Protein AF-A0A1R1AQB3-F1 (afdb_monomer_lite)

Sequence (110 aa):
MNGNNIGGVEVSDDLVKNRVVRILNDMLNGKINIIFGCLELDGLWYQGHTFIGIDFGEHYHNLAHIPLPAQYHLWNQEALKERIKELDAYKPNILYSARLLLDEMNIERR

Foldseek 3Di:
DDDDCPDDPPPPLVNVLVVLLVLLVCLLVVVDDLLVSLVVLCVVVVVVSCLLVDNSVVVNVQLVPQDDPVCCVVDDVVVNVVSVVVCVVSSVVSNVSSVVSSVVSVVVVD

Secondary structure (DSSP, 8-state):
------------HHHHHHHHHHHHHHHHTTSS-HHHHHHHHHHHHHTT-TT--S-HHHHHHTTTTSPPGGGGGGS-HHHHHHHHHHHHHHHHHHHHHHHHHHHHHHHTT-

Structure (mmCIF, N/CA/C/O backbone):
data_AF-A0A1R1AQB3-F1
#
_entry.id   AF-A0A1R1AQB3-F1
#
loop_
_atom_site.group_PDB
_atom_site.id
_atom_site.type_symbol
_atom_site.label_atom_id
_atom_site.label_alt_id
_atom_site.label_comp_id
_atom_site.label_asym_id
_atom_site.label_entity_id
_atom_site.label_seq_id
_atom_site.pdbx_PDB_ins_code
_atom_site.Cartn_x
_atom_site.Cartn_y
_atom_site.Cartn_z
_atom_site.occupancy
_atom_site.B_iso_or_equiv
_atom_site.auth_seq_id
_atom_site.auth_comp_id
_atom_site.auth_asym_id
_atom_site.auth_atom_id
_atom_site.pdbx_PDB_model_num
ATOM 1 N N . MET A 1 1 ? 8.340 -32.709 -26.690 1.00 38.69 1 MET A N 1
ATOM 2 C CA . MET A 1 1 ? 7.909 -32.989 -25.306 1.00 38.69 1 MET A CA 1
ATOM 3 C C . MET A 1 1 ? 6.725 -32.086 -25.033 1.00 38.69 1 MET A C 1
ATOM 5 O O . MET A 1 1 ? 6.854 -30.884 -25.207 1.00 38.69 1 MET A O 1
ATOM 9 N N . ASN A 1 2 ? 5.568 -32.686 -24.758 1.00 41.06 2 ASN A N 1
ATOM 10 C CA . ASN A 1 2 ? 4.303 -31.987 -24.537 1.00 41.06 2 ASN A CA 1
ATOM 11 C C . ASN A 1 2 ? 4.298 -31.329 -23.154 1.00 41.06 2 ASN A C 1
ATOM 13 O O . ASN A 1 2 ? 4.557 -32.008 -22.163 1.00 41.06 2 ASN A O 1
ATOM 17 N N . GLY A 1 3 ? 3.952 -30.045 -23.095 1.00 34.88 3 GLY A N 1
ATOM 18 C CA . GLY A 1 3 ? 3.626 -29.326 -21.867 1.00 34.88 3 GLY A CA 1
ATOM 19 C C . GLY A 1 3 ? 2.427 -28.423 -22.134 1.00 34.88 3 GLY A C 1
ATOM 20 O O . GLY A 1 3 ? 2.466 -27.611 -23.051 1.00 34.88 3 GLY A O 1
ATOM 21 N N . ASN A 1 4 ? 1.349 -28.654 -21.391 1.00 39.16 4 ASN A N 1
ATOM 22 C CA . ASN A 1 4 ? 0.021 -28.061 -21.533 1.00 39.16 4 ASN A CA 1
ATOM 23 C C . ASN A 1 4 ? 0.026 -26.538 -21.716 1.00 39.16 4 ASN A C 1
ATOM 25 O O . ASN A 1 4 ? 0.409 -25.806 -20.808 1.00 39.16 4 ASN A O 1
ATOM 29 N N . ASN A 1 5 ? -0.522 -26.075 -22.839 1.00 41.59 5 ASN A N 1
ATOM 30 C CA . ASN A 1 5 ? -0.866 -24.675 -23.050 1.00 41.59 5 ASN A CA 1
ATOM 31 C C . ASN A 1 5 ? -2.351 -24.485 -22.696 1.00 41.59 5 ASN A C 1
ATOM 33 O O . ASN A 1 5 ? -3.235 -24.555 -23.550 1.00 41.59 5 ASN A O 1
ATOM 37 N N . ILE A 1 6 ? -2.630 -24.363 -21.399 1.00 50.00 6 ILE A N 1
ATOM 38 C CA . ILE A 1 6 ? -3.912 -23.861 -20.893 1.00 50.00 6 ILE A CA 1
ATOM 39 C C . ILE A 1 6 ? -3.814 -22.340 -20.924 1.00 50.00 6 ILE A C 1
ATOM 41 O O . ILE A 1 6 ? -2.947 -21.777 -20.268 1.00 50.00 6 ILE A O 1
ATOM 45 N N . GLY A 1 7 ? -4.662 -21.711 -21.743 1.00 44.19 7 GLY A N 1
ATOM 46 C CA . GLY A 1 7 ? -4.601 -20.297 -22.109 1.00 44.19 7 GLY A CA 1
ATOM 47 C C . GLY A 1 7 ? -4.415 -19.356 -20.922 1.00 44.19 7 GLY A C 1
ATOM 48 O O . GLY A 1 7 ? -5.377 -18.986 -20.253 1.00 44.19 7 GLY A O 1
ATOM 49 N N . GLY A 1 8 ? -3.172 -18.944 -20.701 1.00 41.41 8 GLY A N 1
ATOM 50 C CA . GLY A 1 8 ? -2.838 -17.773 -19.915 1.00 41.41 8 GLY A CA 1
ATOM 51 C C . GLY A 1 8 ? -2.797 -16.597 -20.871 1.00 41.41 8 GLY A C 1
ATOM 52 O O . GLY A 1 8 ? -1.967 -16.561 -21.773 1.00 41.41 8 GLY A O 1
ATOM 53 N N . VAL A 1 9 ? -3.719 -15.653 -20.718 1.00 51.25 9 VAL A N 1
ATOM 54 C CA . VAL A 1 9 ? -3.543 -14.331 -21.316 1.00 51.25 9 VAL A CA 1
ATOM 55 C C . VAL A 1 9 ? -2.268 -13.772 -20.688 1.00 51.25 9 VAL A C 1
ATOM 57 O O . VAL A 1 9 ? -2.282 -13.455 -19.501 1.00 51.25 9 VAL A O 1
ATOM 60 N N . GLU A 1 10 ? -1.165 -13.717 -21.437 1.00 55.25 10 GLU A N 1
ATOM 61 C CA . GLU A 1 10 ? 0.010 -12.940 -21.039 1.00 55.25 10 GLU A CA 1
ATOM 62 C C . GLU A 1 10 ? -0.466 -11.495 -20.871 1.00 55.25 10 GLU A C 1
ATOM 64 O O . GLU A 1 10 ? -0.712 -10.771 -21.839 1.00 55.25 10 GLU A O 1
ATOM 69 N N . VAL A 1 11 ? -0.715 -11.091 -19.626 1.00 62.53 11 VAL A N 1
ATOM 70 C CA . VAL A 1 11 ? -1.033 -9.702 -19.322 1.00 62.53 11 VAL A CA 1
ATOM 71 C C . VAL A 1 11 ? 0.259 -8.938 -19.557 1.00 62.53 11 VAL A C 1
ATOM 73 O O . VAL A 1 11 ? 1.229 -9.152 -18.838 1.00 62.53 11 VAL A O 1
ATOM 76 N N . SER A 1 12 ? 0.278 -8.087 -20.586 1.00 81.12 12 SER A N 1
ATOM 77 C CA . SER A 1 12 ? 1.448 -7.261 -20.899 1.00 81.12 12 SER A CA 1
ATOM 78 C C . SER A 1 12 ? 1.937 -6.537 -19.644 1.00 81.12 12 SER A C 1
ATOM 80 O O . SER A 1 12 ? 1.134 -5.930 -18.926 1.00 81.12 12 SER A O 1
ATOM 82 N N . ASP A 1 13 ? 3.250 -6.557 -19.410 1.00 82.38 13 ASP A N 1
ATOM 83 C CA . ASP A 1 13 ? 3.882 -5.833 -18.308 1.00 82.38 13 ASP A CA 1
ATOM 84 C C . ASP A 1 13 ? 3.499 -4.347 -18.303 1.00 82.38 13 ASP A C 1
ATOM 86 O O . ASP A 1 13 ? 3.397 -3.753 -17.236 1.00 82.38 13 ASP A O 1
ATOM 90 N N . ASP A 1 14 ? 3.167 -3.745 -19.449 1.00 86.88 14 ASP A N 1
ATOM 91 C CA . ASP A 1 14 ? 2.678 -2.362 -19.510 1.00 86.88 14 ASP A CA 1
ATOM 92 C C . ASP A 1 14 ? 1.335 -2.175 -18.787 1.00 86.88 14 ASP A C 1
ATOM 94 O O . ASP A 1 14 ? 1.113 -1.176 -18.092 1.00 86.88 14 ASP A O 1
ATOM 98 N N . LEU A 1 15 ? 0.424 -3.145 -18.917 1.00 91.06 15 LEU A N 1
ATOM 99 C CA . LEU A 1 15 ? -0.857 -3.134 -18.207 1.00 91.06 15 LEU A CA 1
ATOM 100 C C . LEU A 1 15 ? -0.634 -3.279 -16.703 1.00 91.06 15 LEU A C 1
ATOM 102 O O . LEU A 1 15 ? -1.274 -2.580 -15.911 1.00 91.06 15 LEU A O 1
ATOM 106 N N . VAL A 1 16 ? 0.299 -4.145 -16.309 1.00 94.62 16 VAL A N 1
ATOM 107 C CA . VAL A 1 16 ? 0.623 -4.365 -14.899 1.00 94.62 16 VAL A CA 1
ATOM 108 C C . VAL A 1 16 ? 1.340 -3.159 -14.307 1.00 94.62 16 VAL A C 1
ATOM 110 O O . VAL A 1 16 ? 0.949 -2.694 -13.240 1.00 94.62 16 VAL A O 1
ATOM 113 N N . LYS A 1 17 ? 2.293 -2.553 -15.020 1.00 94.75 17 LYS A N 1
ATOM 114 C CA . LYS A 1 17 ? 2.944 -1.300 -14.618 1.00 94.75 17 LYS A CA 1
ATOM 115 C C . LYS A 1 17 ? 1.915 -0.189 -14.406 1.00 94.75 17 LYS A C 1
ATOM 117 O O . LYS A 1 17 ? 1.965 0.512 -13.399 1.00 94.75 17 LYS A O 1
ATOM 122 N N . ASN A 1 18 ? 0.937 -0.039 -15.302 1.00 94.50 18 ASN A N 1
ATOM 123 C CA . ASN A 1 18 ? -0.154 0.925 -15.114 1.00 94.50 18 ASN A CA 1
ATOM 124 C C . ASN A 1 18 ? -1.015 0.609 -13.882 1.00 94.50 18 ASN A C 1
ATOM 126 O O . ASN A 1 18 ? -1.413 1.525 -13.157 1.00 94.50 18 ASN A O 1
ATOM 130 N N . ARG A 1 19 ? -1.277 -0.675 -13.610 1.00 96.12 19 ARG A N 1
ATOM 131 C CA . ARG A 1 19 ? -1.982 -1.104 -12.397 1.00 96.12 19 ARG A CA 1
ATOM 132 C C . ARG A 1 19 ? -1.189 -0.767 -11.133 1.00 96.12 19 ARG A C 1
ATOM 134 O O . ARG A 1 19 ? -1.776 -0.207 -10.212 1.00 96.12 19 ARG A O 1
ATOM 141 N N . VAL A 1 20 ? 0.109 -1.059 -11.100 1.00 96.94 20 VAL A N 1
ATOM 142 C CA . VAL A 1 20 ? 0.995 -0.745 -9.969 1.00 96.94 20 VAL A CA 1
ATOM 143 C C . VAL A 1 20 ? 1.010 0.760 -9.712 1.00 96.94 20 VAL A C 1
ATOM 145 O O . VAL A 1 20 ? 0.723 1.186 -8.598 1.00 96.94 20 VAL A O 1
ATOM 148 N N . VAL A 1 21 ? 1.202 1.583 -10.749 1.00 97.00 21 VAL A N 1
ATOM 149 C CA . VAL A 1 21 ? 1.139 3.052 -10.632 1.00 97.00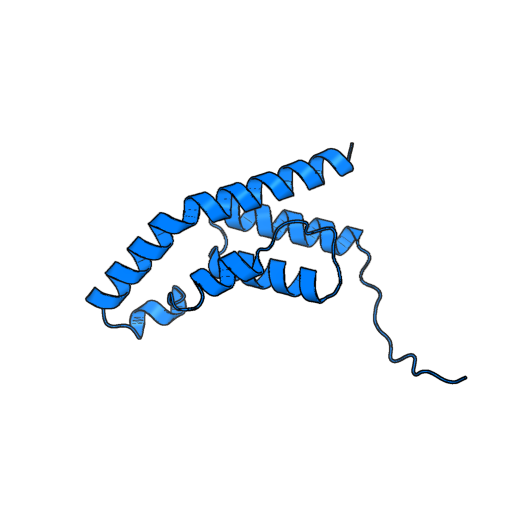 21 VAL A CA 1
ATOM 150 C C . VAL A 1 21 ? -0.195 3.517 -10.043 1.00 97.00 21 VAL A C 1
ATOM 152 O O . VAL A 1 21 ? -0.216 4.423 -9.207 1.00 97.00 21 VAL A O 1
ATOM 155 N N . ARG A 1 22 ? -1.318 2.907 -10.443 1.00 97.69 22 ARG A N 1
ATOM 156 C CA . ARG A 1 22 ? -2.633 3.227 -9.873 1.00 97.69 22 ARG A CA 1
ATOM 157 C C . ARG A 1 22 ? -2.703 2.874 -8.386 1.00 97.69 22 ARG A C 1
ATOM 159 O O . ARG A 1 22 ? -3.096 3.732 -7.605 1.00 97.69 22 ARG A O 1
ATOM 166 N N . ILE A 1 23 ? -2.284 1.666 -7.999 1.00 98.06 23 ILE A N 1
ATOM 167 C CA . ILE A 1 23 ? -2.274 1.216 -6.596 1.00 98.06 23 ILE A CA 1
ATOM 168 C C . ILE A 1 23 ? -1.436 2.171 -5.737 1.00 98.06 23 ILE A C 1
ATOM 170 O O . ILE A 1 23 ? -1.927 2.677 -4.731 1.00 98.06 23 ILE A O 1
ATOM 174 N N . LEU A 1 24 ? -0.211 2.488 -6.170 1.00 98.06 24 LEU A N 1
ATOM 175 C CA . LEU A 1 24 ? 0.693 3.393 -5.454 1.00 98.06 24 LEU A CA 1
ATOM 176 C C . LEU A 1 24 ? 0.073 4.781 -5.264 1.00 98.06 24 LEU A C 1
ATOM 178 O O . LEU A 1 24 ? 0.061 5.316 -4.155 1.00 98.06 24 LEU A O 1
ATOM 182 N N . ASN A 1 25 ? -0.501 5.357 -6.324 1.00 98.19 25 ASN A N 1
ATOM 183 C CA . ASN A 1 25 ? -1.188 6.643 -6.229 1.00 98.19 25 ASN A CA 1
ATOM 184 C C . ASN A 1 25 ? -2.414 6.582 -5.312 1.00 98.19 25 ASN A C 1
ATOM 186 O O . ASN A 1 25 ? -2.652 7.521 -4.554 1.00 98.19 25 ASN A O 1
ATOM 190 N N . ASP A 1 26 ? -3.198 5.509 -5.356 1.00 98.38 26 ASP A N 1
ATOM 191 C CA . ASP A 1 26 ? -4.373 5.363 -4.503 1.00 98.38 26 ASP A CA 1
ATOM 192 C C . ASP A 1 26 ? -3.984 5.201 -3.022 1.00 98.38 26 ASP A C 1
ATOM 194 O O . ASP A 1 26 ? -4.656 5.775 -2.163 1.00 98.38 26 ASP A O 1
ATOM 198 N N . MET A 1 27 ? -2.874 4.518 -2.711 1.00 97.50 27 MET A N 1
ATOM 199 C CA . MET A 1 27 ? -2.304 4.465 -1.354 1.00 97.50 27 MET A CA 1
ATOM 200 C C . MET A 1 27 ? -1.853 5.850 -0.882 1.00 97.50 27 MET A C 1
ATOM 202 O O . MET A 1 27 ? -2.238 6.294 0.201 1.00 97.50 27 MET A O 1
ATOM 206 N N . LEU A 1 28 ? -1.066 6.553 -1.704 1.00 97.69 28 LEU A N 1
ATOM 207 C CA . LEU A 1 28 ? -0.515 7.875 -1.385 1.00 97.69 28 LEU A CA 1
ATOM 208 C C . LEU A 1 28 ? -1.608 8.933 -1.182 1.00 97.69 28 LEU A C 1
ATOM 210 O O . LEU A 1 28 ? -1.465 9.809 -0.333 1.00 97.69 28 LEU A O 1
ATOM 214 N N . ASN A 1 29 ? -2.711 8.832 -1.927 1.00 97.31 29 ASN A N 1
ATOM 215 C CA . ASN A 1 29 ? -3.861 9.730 -1.806 1.00 97.31 29 ASN A CA 1
ATOM 216 C C . ASN A 1 29 ? -4.915 9.245 -0.793 1.00 97.31 29 ASN A C 1
ATOM 218 O O . ASN A 1 29 ? -5.958 9.881 -0.652 1.00 97.31 29 ASN A O 1
ATOM 222 N N . GLY A 1 30 ? -4.686 8.115 -0.114 1.00 94.94 30 GLY A N 1
ATOM 223 C CA . GLY A 1 30 ? -5.615 7.556 0.873 1.00 94.94 30 GLY A CA 1
ATOM 224 C C . GLY A 1 30 ? -6.947 7.059 0.299 1.00 94.94 30 GLY A C 1
ATOM 225 O O . GLY A 1 30 ? -7.914 6.927 1.045 1.00 94.94 30 GLY A O 1
ATOM 226 N N . LYS A 1 31 ? -7.017 6.787 -1.009 1.00 96.50 31 LYS A N 1
ATOM 227 C CA . LYS A 1 31 ? -8.207 6.231 -1.676 1.00 96.50 31 LYS A CA 1
ATOM 228 C C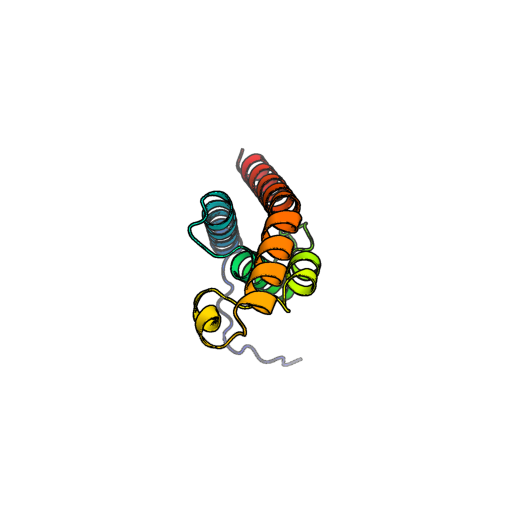 . LYS A 1 31 ? -8.408 4.749 -1.368 1.00 96.50 31 LYS A C 1
ATOM 230 O O . LYS A 1 31 ? -9.542 4.278 -1.378 1.00 96.50 31 LYS A O 1
ATOM 235 N N . ILE A 1 32 ? -7.323 4.031 -1.081 1.00 95.12 32 ILE A N 1
ATOM 236 C CA . ILE A 1 32 ? -7.357 2.653 -0.583 1.00 95.12 32 ILE A CA 1
ATOM 237 C C . ILE A 1 32 ? -6.627 2.547 0.755 1.00 95.12 32 ILE A C 1
ATOM 239 O O . ILE A 1 32 ? -5.746 3.346 1.076 1.00 95.12 32 ILE A O 1
ATOM 243 N N . ASN A 1 33 ? -6.999 1.542 1.549 1.00 93.94 33 ASN A N 1
ATOM 244 C CA . ASN A 1 33 ? -6.282 1.222 2.778 1.00 93.94 33 ASN A CA 1
ATOM 245 C C . ASN A 1 33 ? -4.885 0.672 2.434 1.00 93.94 33 ASN A C 1
ATOM 247 O O . ASN A 1 33 ? -4.745 -0.160 1.538 1.00 93.94 33 ASN A O 1
ATOM 251 N N . ILE A 1 34 ? -3.862 1.119 3.163 1.00 95.50 34 ILE A N 1
ATOM 252 C CA . ILE A 1 34 ? -2.468 0.753 2.885 1.00 95.50 34 ILE A CA 1
ATOM 253 C C . ILE A 1 34 ? -2.201 -0.751 3.023 1.00 95.50 34 ILE A C 1
ATOM 255 O O . ILE A 1 34 ? -1.386 -1.272 2.277 1.00 95.50 34 ILE A O 1
ATOM 259 N N . ILE A 1 35 ? -2.922 -1.458 3.901 1.00 95.88 35 ILE A N 1
ATOM 260 C CA . ILE A 1 35 ? -2.806 -2.914 4.077 1.00 95.88 35 ILE A CA 1
ATOM 261 C C . ILE A 1 35 ? -3.231 -3.624 2.788 1.00 95.88 35 ILE A C 1
ATOM 263 O O . ILE A 1 35 ? -2.535 -4.518 2.317 1.00 95.88 35 ILE A O 1
ATOM 267 N N . PHE A 1 36 ? -4.339 -3.185 2.177 1.00 95.19 36 PHE A N 1
ATOM 268 C CA . PHE A 1 36 ? -4.779 -3.708 0.881 1.00 95.19 36 PHE A CA 1
ATOM 269 C C . PHE A 1 36 ? -3.803 -3.364 -0.239 1.00 95.19 36 PHE A C 1
ATOM 271 O O . PHE A 1 36 ? -3.521 -4.214 -1.075 1.00 95.19 36 PHE A O 1
ATOM 278 N N . GLY A 1 37 ? -3.270 -2.141 -0.240 1.00 96.75 37 GLY A N 1
ATOM 279 C CA . GLY A 1 37 ? -2.252 -1.738 -1.205 1.00 96.75 37 GLY A CA 1
ATOM 280 C C . GLY A 1 37 ? -1.010 -2.632 -1.150 1.00 96.75 37 GLY A C 1
ATOM 281 O O . GLY A 1 37 ? -0.594 -3.146 -2.184 1.00 96.75 37 GLY A O 1
ATOM 282 N N . CYS A 1 38 ? -0.474 -2.890 0.049 1.00 97.19 38 CYS A N 1
ATOM 283 C CA . CYS A 1 38 ? 0.658 -3.800 0.235 1.00 97.19 38 CYS A CA 1
ATOM 284 C C . CYS A 1 38 ? 0.333 -5.223 -0.236 1.00 97.19 38 CYS A C 1
ATOM 286 O O . CYS A 1 38 ? 1.117 -5.802 -0.979 1.00 97.19 38 CYS A O 1
ATOM 288 N N . LEU A 1 39 ? -0.840 -5.755 0.130 1.00 96.31 39 LEU A N 1
ATOM 289 C CA . LEU A 1 39 ? -1.286 -7.084 -0.298 1.00 96.31 39 LEU A CA 1
ATOM 290 C C . LEU A 1 39 ? -1.393 -7.208 -1.826 1.00 96.31 39 LEU A C 1
ATOM 292 O O . LEU A 1 39 ? -0.995 -8.221 -2.394 1.00 96.31 39 LEU A O 1
ATOM 296 N N . GLU A 1 40 ? -1.941 -6.198 -2.508 1.00 96.81 40 GLU A N 1
ATOM 297 C CA . GLU A 1 40 ? -2.041 -6.227 -3.970 1.00 96.81 40 GLU A CA 1
ATOM 298 C C . GLU A 1 40 ? -0.669 -6.171 -4.649 1.00 96.81 40 GLU A C 1
ATOM 300 O O . GLU A 1 40 ? -0.454 -6.885 -5.628 1.00 96.81 40 GLU A O 1
ATOM 305 N N . LEU A 1 41 ? 0.249 -5.341 -4.147 1.00 97.31 41 LEU A N 1
ATOM 306 C CA . LEU A 1 41 ? 1.603 -5.225 -4.694 1.00 97.31 41 LEU A CA 1
ATOM 307 C C . LEU A 1 41 ? 2.411 -6.509 -4.475 1.00 97.31 41 LEU A C 1
ATOM 309 O O . LEU A 1 41 ? 3.054 -6.983 -5.408 1.00 97.31 41 LEU A O 1
ATOM 313 N N . ASP A 1 42 ? 2.308 -7.105 -3.288 1.00 96.44 42 ASP A N 1
ATOM 314 C CA . ASP A 1 42 ? 2.905 -8.404 -2.967 1.00 96.44 42 ASP A CA 1
ATOM 315 C C . ASP A 1 42 ? 2.359 -9.515 -3.880 1.00 96.44 42 ASP A C 1
ATOM 317 O O . ASP A 1 42 ? 3.108 -10.267 -4.501 1.00 96.44 42 ASP A O 1
ATOM 321 N N . GLY A 1 43 ? 1.038 -9.552 -4.080 1.00 95.81 43 GLY A N 1
ATOM 322 C CA . GLY A 1 43 ? 0.405 -10.498 -4.997 1.00 95.81 43 GLY A CA 1
ATOM 323 C C . GLY A 1 43 ? 0.893 -10.372 -6.444 1.00 95.81 43 GLY A C 1
ATOM 324 O O . GLY A 1 43 ? 1.059 -11.386 -7.121 1.00 95.81 43 GLY A O 1
ATOM 325 N N . LEU A 1 44 ? 1.148 -9.150 -6.926 1.00 95.44 44 LEU A N 1
ATOM 326 C CA . LEU A 1 44 ? 1.736 -8.922 -8.251 1.00 95.44 44 LEU A CA 1
ATOM 327 C C . LEU A 1 44 ? 3.200 -9.379 -8.311 1.00 95.44 44 LEU A C 1
ATOM 329 O O . LEU A 1 44 ? 3.614 -9.966 -9.310 1.00 95.44 44 LEU A O 1
ATOM 333 N N . TRP A 1 45 ? 3.973 -9.175 -7.245 1.00 94.69 45 TRP A N 1
ATOM 334 C CA . TRP A 1 45 ? 5.344 -9.676 -7.162 1.00 94.69 45 TRP A CA 1
ATOM 335 C C . TRP A 1 45 ? 5.389 -11.211 -7.251 1.00 94.69 45 TRP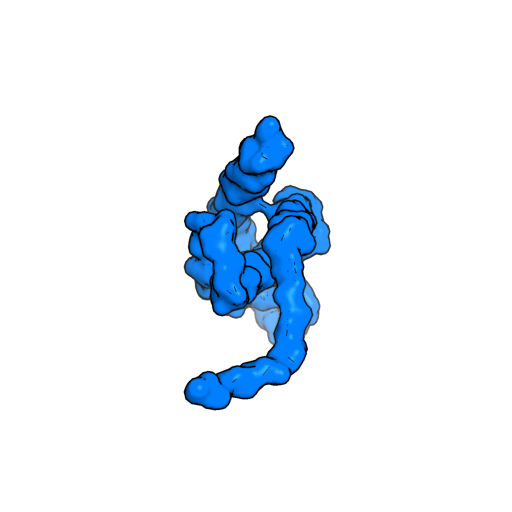 A C 1
ATOM 337 O O . TRP A 1 45 ? 6.101 -11.756 -8.096 1.00 94.69 45 TRP A O 1
ATOM 347 N N . TYR A 1 46 ? 4.539 -11.915 -6.492 1.00 92.88 46 TYR A N 1
ATOM 348 C CA . TYR A 1 46 ? 4.417 -13.381 -6.556 1.00 92.88 46 TYR A CA 1
ATOM 349 C C . TYR A 1 46 ? 3.921 -13.911 -7.912 1.00 92.88 46 TYR A C 1
ATOM 351 O O . TYR A 1 46 ? 4.148 -15.077 -8.235 1.00 92.88 46 TYR A O 1
ATOM 359 N N . GLN A 1 47 ? 3.268 -13.075 -8.725 1.00 93.19 47 GLN A N 1
ATOM 360 C CA . GLN A 1 47 ? 2.883 -13.406 -10.105 1.00 93.19 47 GLN A CA 1
ATOM 361 C C . GLN A 1 47 ? 4.050 -13.300 -11.102 1.00 93.19 47 GLN A C 1
ATOM 363 O O . GLN A 1 47 ? 3.875 -13.627 -12.273 1.00 93.19 47 GLN A O 1
ATOM 368 N N . GLY A 1 48 ? 5.241 -12.895 -10.649 1.00 91.75 48 GLY A N 1
ATOM 369 C CA . GLY A 1 48 ? 6.450 -12.797 -11.468 1.00 91.75 48 GLY A CA 1
ATOM 370 C C . GLY A 1 48 ? 6.771 -11.383 -11.950 1.00 91.75 48 GLY A C 1
ATOM 371 O O . GLY A 1 48 ? 7.713 -11.209 -12.720 1.00 91.75 48 GLY A O 1
ATOM 372 N N . HIS A 1 49 ? 6.043 -10.359 -11.492 1.00 92.12 49 HIS A N 1
ATOM 373 C CA . HIS A 1 49 ? 6.296 -8.963 -11.862 1.00 92.12 49 HIS A CA 1
ATOM 374 C C . HIS A 1 49 ? 7.423 -8.359 -11.011 1.00 92.12 49 HIS A C 1
ATOM 376 O O . HIS A 1 49 ? 7.214 -7.485 -10.170 1.00 92.12 49 HIS A O 1
ATOM 382 N N . THR A 1 50 ? 8.649 -8.833 -11.243 1.00 88.19 50 THR A N 1
ATOM 383 C CA . THR A 1 50 ? 9.839 -8.513 -10.434 1.00 88.19 50 THR A CA 1
ATOM 384 C C . THR A 1 50 ? 10.305 -7.059 -10.533 1.00 88.19 50 THR A C 1
ATOM 386 O O . THR A 1 50 ? 11.203 -6.664 -9.797 1.00 88.19 50 THR A O 1
ATOM 389 N N . PHE A 1 51 ? 9.717 -6.247 -11.422 1.00 90.19 51 PHE A N 1
ATOM 390 C CA . PHE A 1 51 ? 9.959 -4.798 -11.463 1.00 90.19 51 PHE A CA 1
ATOM 391 C C . PHE A 1 51 ? 9.420 -4.076 -10.217 1.00 90.19 51 PHE A C 1
ATOM 393 O O . PHE A 1 51 ? 9.761 -2.923 -9.972 1.00 90.19 51 PHE A O 1
ATOM 400 N N . ILE A 1 52 ? 8.584 -4.739 -9.413 1.00 92.38 52 ILE A N 1
ATOM 401 C CA . ILE A 1 52 ? 8.238 -4.300 -8.062 1.00 92.38 52 ILE A CA 1
ATOM 402 C C . ILE A 1 52 ? 9.445 -4.622 -7.168 1.00 92.38 52 ILE A C 1
ATOM 404 O O . ILE A 1 52 ? 9.507 -5.669 -6.533 1.00 92.38 52 ILE A O 1
ATOM 408 N N . GLY A 1 53 ? 10.446 -3.739 -7.178 1.00 85.69 53 GLY A N 1
ATOM 409 C CA . GLY A 1 53 ? 11.735 -3.938 -6.499 1.00 85.69 53 GLY A CA 1
ATOM 410 C C . GLY A 1 53 ? 11.713 -3.751 -4.977 1.00 85.69 53 GLY A C 1
ATOM 411 O O . GLY A 1 53 ? 12.761 -3.810 -4.340 1.00 85.69 53 GLY A O 1
ATOM 412 N N . ILE A 1 54 ? 10.536 -3.509 -4.395 1.00 90.88 54 ILE A N 1
ATOM 413 C CA . ILE A 1 54 ? 10.331 -3.276 -2.963 1.00 90.88 54 ILE A CA 1
ATOM 414 C C . ILE A 1 54 ? 9.505 -4.418 -2.377 1.00 90.88 54 ILE A C 1
ATOM 416 O O . ILE A 1 54 ? 8.468 -4.786 -2.932 1.00 90.88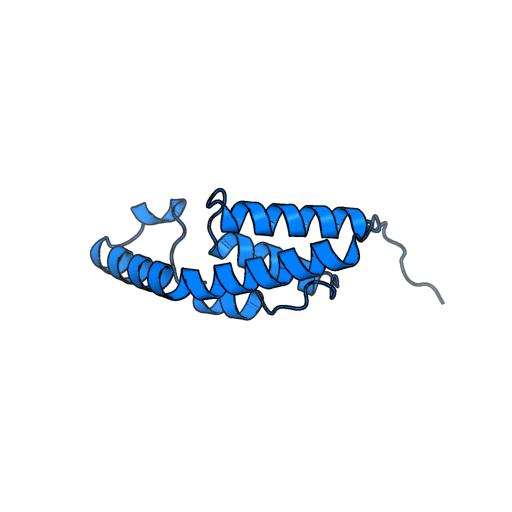 54 ILE A O 1
ATOM 420 N N . ASP A 1 55 ? 9.925 -4.920 -1.216 1.00 91.31 55 ASP A N 1
ATOM 421 C CA . ASP A 1 55 ? 9.214 -5.959 -0.471 1.00 91.31 55 ASP A CA 1
ATOM 422 C C . ASP A 1 55 ? 7.982 -5.389 0.261 1.00 91.31 55 ASP A C 1
ATOM 424 O O . ASP A 1 55 ? 8.004 -5.037 1.443 1.00 91.31 55 ASP A O 1
ATOM 428 N N . PHE A 1 56 ? 6.871 -5.269 -0.468 1.00 95.31 56 PHE A N 1
ATOM 429 C CA . PHE A 1 56 ? 5.575 -4.934 0.129 1.00 95.31 56 PHE A CA 1
ATOM 430 C C . PHE A 1 56 ? 4.971 -6.095 0.936 1.00 95.31 56 PHE A C 1
ATOM 432 O O . PHE A 1 56 ? 4.058 -5.852 1.732 1.00 95.31 56 PHE A O 1
ATOM 439 N N . GLY A 1 57 ? 5.487 -7.318 0.784 1.00 93.75 57 GLY A N 1
ATOM 440 C CA . GLY A 1 57 ? 5.083 -8.490 1.555 1.00 93.75 57 GLY A CA 1
ATOM 441 C C . GLY A 1 57 ? 5.471 -8.366 3.025 1.00 93.75 57 GLY A C 1
ATOM 442 O O . GLY A 1 57 ? 4.638 -8.604 3.902 1.00 93.75 57 GLY A O 1
ATOM 443 N N . GLU A 1 58 ? 6.682 -7.884 3.319 1.00 95.12 58 GLU A N 1
ATOM 444 C CA . GLU A 1 58 ? 7.113 -7.584 4.691 1.00 95.12 58 GLU A CA 1
ATOM 445 C C . GLU A 1 58 ? 6.217 -6.513 5.336 1.00 95.12 58 GLU A C 1
ATOM 447 O O . GLU A 1 58 ? 5.720 -6.681 6.455 1.00 95.12 58 GLU A O 1
ATOM 452 N N . HIS A 1 59 ? 5.941 -5.423 4.613 1.00 95.56 59 HIS A N 1
ATOM 453 C CA . HIS A 1 59 ? 5.026 -4.384 5.086 1.00 95.56 59 HIS A CA 1
ATOM 454 C C . HIS A 1 59 ? 3.609 -4.915 5.333 1.00 95.56 59 HIS A C 1
ATOM 456 O O . HIS A 1 59 ? 2.977 -4.525 6.316 1.00 95.56 59 HIS A O 1
ATOM 462 N N . TYR A 1 60 ? 3.102 -5.793 4.463 1.00 95.56 60 TYR A N 1
ATOM 463 C CA . TYR A 1 60 ? 1.808 -6.438 4.657 1.00 95.56 60 TYR A CA 1
ATOM 464 C C . TYR A 1 60 ? 1.812 -7.336 5.897 1.00 95.56 60 TYR A C 1
ATOM 466 O O . TYR A 1 60 ? 0.919 -7.211 6.734 1.00 95.56 60 TYR A O 1
ATOM 474 N N . HIS A 1 61 ? 2.824 -8.192 6.059 1.00 95.12 61 HIS A N 1
ATOM 475 C CA . HIS A 1 61 ? 2.932 -9.109 7.194 1.00 95.12 61 HIS A CA 1
ATOM 476 C C . HIS A 1 61 ? 2.925 -8.365 8.534 1.00 95.12 61 HIS A C 1
ATOM 478 O O . HIS A 1 61 ? 2.185 -8.739 9.444 1.00 95.12 61 HIS A O 1
ATOM 484 N N . ASN A 1 62 ? 3.663 -7.255 8.614 1.00 94.19 62 ASN A N 1
ATOM 485 C CA . ASN A 1 62 ? 3.728 -6.396 9.797 1.00 94.19 62 ASN A CA 1
ATOM 486 C C . ASN A 1 62 ? 2.402 -5.702 10.143 1.00 94.19 62 ASN A C 1
ATOM 488 O O . ASN A 1 62 ? 2.277 -5.168 11.240 1.00 94.19 62 ASN A O 1
ATOM 492 N N . LEU A 1 63 ? 1.421 -5.680 9.236 1.00 94.56 63 LEU A N 1
ATOM 493 C CA . LEU A 1 63 ? 0.111 -5.066 9.461 1.00 94.56 63 LEU A CA 1
ATOM 494 C C . LEU A 1 63 ? -1.058 -6.050 9.348 1.00 94.56 63 LEU A C 1
ATOM 496 O O . LEU A 1 63 ? -2.201 -5.652 9.568 1.00 94.56 63 LEU A O 1
ATOM 500 N N . ALA A 1 64 ? -0.812 -7.319 9.017 1.00 93.12 64 ALA A N 1
ATOM 501 C CA . ALA A 1 64 ? -1.862 -8.296 8.727 1.00 93.12 64 ALA A CA 1
ATOM 502 C C . ALA A 1 64 ? -2.777 -8.580 9.933 1.00 93.12 64 ALA A C 1
ATOM 504 O O . ALA A 1 64 ? -3.910 -9.030 9.764 1.00 93.12 64 ALA A O 1
ATOM 505 N N . HIS A 1 65 ? -2.311 -8.301 11.155 1.00 93.62 65 HIS A N 1
ATOM 506 C CA . HIS A 1 65 ? -3.097 -8.413 12.387 1.00 93.62 65 HIS A CA 1
ATOM 507 C C . HIS A 1 65 ? -3.987 -7.199 12.672 1.00 93.62 65 HIS A C 1
ATOM 509 O O . HIS A 1 65 ? -4.819 -7.256 13.582 1.00 93.62 65 HIS A O 1
ATOM 515 N N . ILE A 1 66 ? -3.809 -6.092 11.949 1.00 95.44 66 ILE A N 1
ATOM 516 C CA . ILE A 1 66 ? -4.611 -4.884 12.117 1.00 95.44 66 ILE A CA 1
ATOM 517 C C . ILE A 1 66 ? -5.921 -5.075 11.350 1.00 95.44 66 ILE A C 1
ATOM 519 O O . ILE A 1 66 ? -5.897 -5.363 10.151 1.00 95.44 66 ILE A O 1
ATOM 523 N N . PRO A 1 67 ? -7.085 -4.905 12.002 1.00 93.62 67 PRO A N 1
ATOM 524 C CA . PRO A 1 67 ?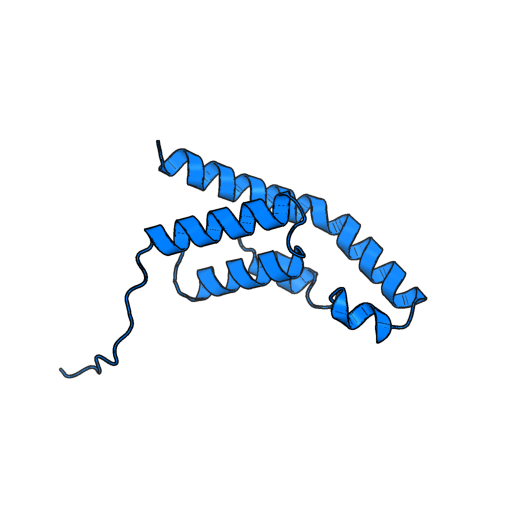 -8.354 -5.066 11.316 1.00 93.62 67 PRO A CA 1
ATOM 525 C C . PRO A 1 67 ? -8.521 -4.053 10.189 1.00 93.62 67 PRO A C 1
ATOM 527 O O . PRO A 1 67 ? -8.053 -2.916 10.248 1.00 93.62 67 PRO A O 1
ATOM 530 N N . LEU A 1 68 ? -9.270 -4.454 9.172 1.00 93.00 68 LEU A N 1
ATOM 531 C CA . LEU A 1 68 ? -9.690 -3.560 8.105 1.00 93.00 68 LEU A CA 1
ATOM 532 C C . LEU A 1 68 ? -10.864 -2.686 8.572 1.00 93.00 68 LEU A C 1
ATOM 534 O O . LEU A 1 68 ? -11.636 -3.123 9.427 1.00 93.00 68 LEU A O 1
ATOM 538 N N . PRO A 1 69 ? -11.091 -1.500 7.972 1.00 91.75 69 PRO A N 1
ATOM 539 C CA . PRO A 1 69 ? -12.188 -0.610 8.366 1.00 91.75 69 PRO A CA 1
ATOM 540 C C . PRO A 1 69 ? -13.565 -1.282 8.414 1.00 91.75 69 PRO A C 1
ATOM 542 O O . PRO A 1 69 ? -14.345 -1.051 9.336 1.00 91.75 69 PRO A O 1
ATOM 545 N N . ALA A 1 70 ? -13.844 -2.189 7.472 1.00 92.44 70 ALA A N 1
ATOM 546 C CA . ALA A 1 70 ? -15.091 -2.951 7.444 1.00 92.44 70 ALA A CA 1
ATOM 547 C C . ALA A 1 70 ? -15.268 -3.875 8.665 1.00 92.44 70 ALA A C 1
ATOM 549 O O . ALA A 1 70 ? -16.392 -4.222 9.011 1.00 92.44 70 ALA A O 1
ATOM 550 N N . GLN A 1 71 ? -14.180 -4.257 9.335 1.00 94.25 71 GLN A N 1
ATOM 551 C CA . GLN A 1 71 ? -14.160 -5.160 10.486 1.00 94.25 71 GLN A CA 1
ATOM 552 C C . GLN A 1 71 ? -14.158 -4.418 11.827 1.00 94.25 71 GLN A C 1
ATOM 554 O O . GLN A 1 71 ? -14.302 -5.062 12.859 1.00 94.25 71 GLN A O 1
ATOM 559 N N . TYR A 1 72 ? -14.028 -3.087 11.855 1.00 95.25 72 TYR A N 1
ATOM 560 C CA . TYR A 1 72 ? -13.913 -2.316 13.104 1.00 95.25 72 TYR A CA 1
ATOM 561 C C . TYR A 1 72 ? -15.072 -2.553 14.079 1.00 95.25 72 TYR A C 1
ATOM 563 O O . TYR A 1 72 ? -14.867 -2.590 15.290 1.00 95.25 72 TYR A O 1
ATOM 571 N N . HIS A 1 73 ? -16.279 -2.784 13.558 1.00 95.88 73 HIS A N 1
ATOM 572 C CA . HIS A 1 73 ? -17.466 -3.076 14.362 1.00 95.88 73 HIS A CA 1
ATOM 573 C C . HIS A 1 73 ? -17.417 -4.440 15.078 1.00 95.88 73 HIS A C 1
ATOM 575 O O . HIS A 1 73 ? -18.169 -4.655 16.024 1.00 95.88 73 HIS A O 1
ATOM 581 N N . LEU A 1 74 ? -16.545 -5.353 14.641 1.00 96.56 74 LEU A N 1
ATOM 582 C CA . LEU A 1 74 ? -16.360 -6.682 15.233 1.00 96.56 74 LEU A CA 1
ATOM 583 C C . LEU A 1 74 ? -15.337 -6.680 16.375 1.00 96.56 74 LEU A C 1
ATOM 585 O O . LEU A 1 74 ? -15.179 -7.689 17.060 1.00 96.56 74 LEU A O 1
ATOM 589 N N . TRP A 1 75 ? -14.609 -5.577 16.564 1.00 96.62 75 TRP A N 1
ATOM 590 C CA . TRP A 1 75 ? -13.500 -5.500 17.507 1.00 96.62 75 TRP A CA 1
ATOM 591 C C . TRP A 1 75 ? -13.884 -4.800 18.806 1.00 96.62 75 TRP A C 1
ATOM 593 O O . TRP A 1 75 ? -14.688 -3.862 18.841 1.00 96.62 75 TRP A O 1
ATOM 603 N N . ASN A 1 76 ? -13.228 -5.224 19.890 1.00 97.31 76 ASN A N 1
ATOM 604 C CA . ASN A 1 76 ? -13.197 -4.444 21.119 1.00 97.31 76 ASN A CA 1
ATOM 605 C C . ASN A 1 76 ? -12.591 -3.059 20.822 1.00 97.31 76 ASN A C 1
ATOM 607 O O . ASN A 1 76 ? -11.528 -2.965 20.210 1.00 97.31 76 ASN A O 1
ATOM 611 N N . GLN A 1 77 ? -13.269 -1.995 21.255 1.00 95.62 77 GLN A N 1
ATOM 612 C CA . GLN A 1 77 ? -12.931 -0.623 20.866 1.00 95.62 77 GLN A CA 1
ATOM 613 C C . GLN A 1 77 ? -11.599 -0.129 21.450 1.00 95.62 77 GLN A C 1
ATOM 615 O O . GLN A 1 77 ? -10.890 0.628 20.789 1.00 95.62 77 GLN A O 1
ATOM 620 N N . GLU A 1 78 ? -11.221 -0.574 22.651 1.00 96.06 78 GLU A N 1
ATOM 621 C CA . GLU A 1 78 ? -9.922 -0.227 23.241 1.00 96.06 78 GLU A CA 1
ATOM 622 C C . GLU A 1 78 ? -8.785 -0.924 22.492 1.00 96.06 78 GLU A C 1
ATOM 624 O O . GLU A 1 78 ? -7.825 -0.274 22.080 1.00 96.06 78 GLU A O 1
ATOM 629 N N . ALA A 1 79 ? -8.934 -2.224 22.220 1.00 95.69 79 ALA A N 1
ATOM 630 C CA . ALA A 1 79 ? -7.969 -2.977 21.422 1.00 95.69 79 ALA A CA 1
ATOM 631 C C . ALA A 1 79 ? -7.836 -2.406 20.000 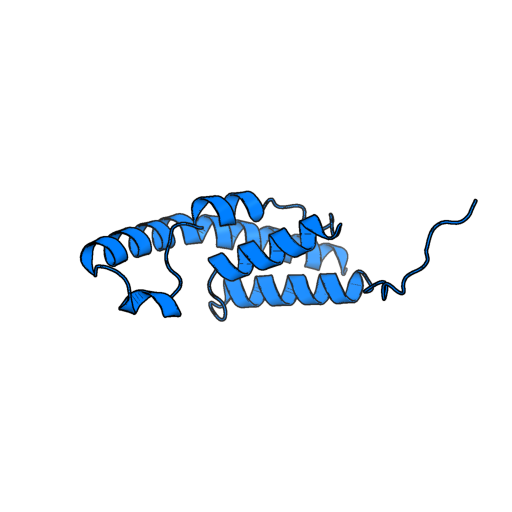1.00 95.69 79 ALA A C 1
ATOM 633 O O . ALA A 1 79 ? -6.726 -2.248 19.495 1.00 95.69 79 ALA A O 1
ATOM 634 N N . LEU A 1 80 ? -8.959 -2.046 19.369 1.00 96.69 80 LEU A N 1
ATOM 635 C CA . LEU A 1 80 ? -8.984 -1.422 18.047 1.00 96.69 80 LEU A CA 1
ATOM 636 C C . LEU A 1 80 ? -8.205 -0.103 18.034 1.00 96.69 80 LEU A C 1
ATOM 638 O O . LEU A 1 80 ? -7.420 0.134 17.119 1.00 96.69 80 LEU A O 1
ATOM 642 N N . LYS A 1 81 ? -8.386 0.739 19.056 1.00 96.62 81 LYS A N 1
ATOM 643 C CA . LYS A 1 81 ? -7.679 2.018 19.171 1.00 96.62 81 LYS A CA 1
ATOM 644 C C . LYS A 1 81 ? -6.163 1.831 19.207 1.00 96.62 81 LYS A C 1
ATOM 646 O O . LYS A 1 81 ? -5.452 2.584 18.546 1.00 96.62 81 LYS A O 1
ATOM 651 N N . GLU A 1 82 ? -5.668 0.831 19.931 1.00 96.88 82 GLU A N 1
ATOM 652 C CA . GLU A 1 82 ? -4.232 0.530 19.962 1.00 96.88 82 GLU A CA 1
ATOM 653 C C . GLU A 1 82 ? -3.720 0.020 18.608 1.00 96.88 82 GLU A C 1
ATOM 655 O O . GLU A 1 82 ? -2.674 0.470 18.144 1.00 96.88 82 GLU A O 1
ATOM 660 N N . ARG A 1 83 ? -4.489 -0.823 17.905 1.00 95.69 83 ARG A N 1
ATOM 661 C CA . ARG A 1 83 ? -4.123 -1.273 16.548 1.00 95.69 83 ARG A CA 1
ATOM 662 C C . ARG A 1 83 ? -4.128 -0.148 15.517 1.00 95.69 83 ARG A C 1
ATOM 664 O O . ARG A 1 83 ? -3.270 -0.124 14.645 1.00 95.69 83 ARG A O 1
ATOM 671 N N . ILE A 1 84 ? -5.047 0.808 15.619 1.00 95.69 84 ILE A N 1
ATOM 672 C CA . ILE A 1 84 ? -5.056 1.982 14.734 1.00 95.69 84 ILE A CA 1
ATOM 673 C C . ILE A 1 84 ? -3.836 2.875 15.001 1.00 95.69 84 ILE A C 1
ATOM 675 O O . ILE A 1 84 ? -3.215 3.339 14.052 1.00 95.69 84 ILE A O 1
ATOM 679 N N . LYS A 1 85 ? -3.427 3.067 16.262 1.00 96.56 85 LYS A N 1
ATOM 680 C CA . LYS A 1 85 ? -2.186 3.803 16.569 1.00 96.56 85 LYS A CA 1
ATOM 681 C C . LYS A 1 85 ? -0.951 3.120 15.983 1.00 96.56 85 LYS A C 1
ATOM 683 O O . LYS A 1 85 ? -0.070 3.799 15.465 1.00 96.56 85 LYS A O 1
ATOM 688 N N . GLU A 1 86 ? -0.885 1.794 16.074 1.00 95.25 86 GLU A N 1
ATOM 689 C CA . GLU A 1 86 ? 0.180 0.992 15.463 1.00 95.25 86 GLU A CA 1
ATOM 690 C C . GLU A 1 86 ? 0.215 1.192 13.939 1.00 95.25 86 GLU A C 1
ATOM 692 O O . GLU A 1 86 ? 1.273 1.478 13.376 1.00 95.25 86 GLU A O 1
ATOM 697 N N . LEU A 1 87 ? -0.955 1.150 13.289 1.00 95.31 87 LEU A N 1
ATOM 698 C CA . LEU A 1 87 ? -1.099 1.444 11.863 1.00 95.31 87 LEU A CA 1
ATOM 699 C C . LEU A 1 87 ? -0.587 2.847 11.519 1.00 95.31 87 LEU A C 1
ATOM 701 O O . LEU A 1 87 ? 0.187 3.005 10.577 1.00 95.31 87 LEU A O 1
ATOM 705 N N . ASP A 1 88 ? -1.008 3.859 12.276 1.00 95.75 88 ASP A N 1
ATOM 706 C CA . ASP A 1 88 ? -0.627 5.253 12.048 1.00 95.75 88 ASP A CA 1
ATOM 707 C C . ASP A 1 88 ? 0.880 5.473 12.226 1.00 95.75 88 ASP A C 1
ATOM 709 O O . ASP A 1 88 ? 1.479 6.235 11.467 1.00 95.75 88 ASP A O 1
ATOM 713 N N . ALA A 1 89 ? 1.508 4.776 13.177 1.00 96.06 89 ALA A N 1
ATOM 714 C CA . ALA A 1 89 ? 2.952 4.827 13.389 1.00 96.06 89 ALA A CA 1
ATOM 715 C C . ALA A 1 89 ? 3.739 4.185 12.236 1.00 96.06 89 ALA A C 1
ATOM 717 O O . ALA A 1 89 ? 4.811 4.672 11.878 1.00 96.06 89 ALA A O 1
ATOM 718 N N . TYR A 1 90 ? 3.213 3.115 11.636 1.00 95.00 90 TYR A N 1
ATOM 719 C CA . TYR A 1 90 ? 3.892 2.383 10.563 1.00 95.00 90 TYR A CA 1
ATOM 720 C C . TYR A 1 90 ? 3.634 2.975 9.165 1.00 95.00 90 TYR A C 1
ATOM 722 O O . TYR A 1 90 ? 4.459 2.853 8.256 1.00 95.00 90 TYR A O 1
ATOM 730 N N . LYS A 1 91 ? 2.505 3.672 8.988 1.00 95.56 91 LYS A N 1
ATOM 731 C CA . LYS A 1 91 ? 2.058 4.263 7.719 1.00 95.56 91 LYS A CA 1
ATOM 732 C C . LYS A 1 91 ? 3.113 5.119 6.996 1.00 95.56 91 LYS A C 1
ATOM 734 O O . LYS A 1 91 ? 3.230 4.946 5.782 1.00 95.56 91 LYS A O 1
ATOM 739 N N . PRO A 1 92 ? 3.897 6.003 7.651 1.00 96.94 92 PRO A N 1
ATOM 740 C CA . PRO A 1 92 ? 4.909 6.807 6.963 1.00 96.94 92 PRO A CA 1
ATOM 741 C C . PRO A 1 92 ? 5.949 5.970 6.210 1.00 96.94 92 PRO A C 1
ATOM 743 O O . PRO A 1 92 ? 6.301 6.324 5.087 1.00 96.94 92 PRO A O 1
ATOM 746 N N . ASN A 1 93 ? 6.381 4.841 6.779 1.00 95.94 93 ASN A N 1
ATOM 747 C CA . ASN A 1 93 ? 7.380 3.968 6.157 1.00 95.94 93 ASN A CA 1
ATOM 748 C C . ASN A 1 93 ? 6.833 3.328 4.877 1.00 95.94 93 ASN A C 1
ATOM 750 O O . ASN A 1 93 ? 7.489 3.355 3.842 1.00 95.94 93 ASN A O 1
ATOM 754 N N . ILE A 1 94 ? 5.592 2.836 4.917 1.00 96.94 94 ILE A N 1
ATOM 755 C CA . ILE A 1 94 ? 4.936 2.254 3.738 1.00 96.94 94 ILE A CA 1
ATOM 756 C C . ILE A 1 94 ? 4.737 3.301 2.646 1.00 96.94 94 ILE A C 1
ATOM 758 O O . ILE A 1 94 ? 4.979 3.032 1.472 1.00 96.94 94 ILE A O 1
ATOM 762 N N . LEU A 1 95 ? 4.282 4.501 3.012 1.00 97.62 95 LEU A N 1
ATOM 763 C CA . LEU A 1 95 ? 4.060 5.566 2.036 1.00 97.62 95 LEU A CA 1
ATOM 764 C C . LEU A 1 95 ? 5.374 6.076 1.436 1.00 97.62 95 LEU A C 1
ATOM 766 O O . LEU A 1 95 ? 5.391 6.475 0.273 1.00 97.62 95 LEU A O 1
ATOM 770 N N . TYR A 1 96 ? 6.469 6.028 2.194 1.00 97.62 96 TYR A N 1
ATOM 771 C CA . TYR A 1 96 ? 7.805 6.294 1.674 1.00 97.62 96 TYR A CA 1
ATOM 772 C C . TYR A 1 96 ? 8.225 5.241 0.640 1.00 97.62 96 TYR A C 1
ATOM 774 O O . TYR A 1 96 ? 8.559 5.605 -0.485 1.00 97.62 96 TYR A O 1
ATOM 782 N N . SER A 1 97 ? 8.099 3.951 0.962 1.00 97.44 97 SER A N 1
ATOM 783 C CA . SER A 1 97 ? 8.324 2.850 0.017 1.00 97.44 97 SER A CA 1
ATOM 784 C C . SER A 1 97 ? 7.460 2.986 -1.246 1.00 97.44 97 SER A C 1
ATOM 786 O O . SER A 1 97 ? 7.950 2.879 -2.367 1.00 97.44 97 SER A O 1
ATOM 788 N N . ALA A 1 98 ? 6.176 3.321 -1.089 1.00 97.69 98 ALA A N 1
ATOM 789 C CA . ALA A 1 98 ? 5.270 3.549 -2.212 1.00 97.69 98 ALA A CA 1
ATOM 790 C C . ALA A 1 98 ? 5.700 4.731 -3.096 1.00 97.69 98 ALA A C 1
ATOM 792 O O . ALA A 1 98 ? 5.566 4.672 -4.320 1.00 97.69 98 ALA A O 1
ATOM 793 N N . ARG A 1 99 ? 6.228 5.804 -2.493 1.00 97.94 99 ARG A N 1
ATOM 794 C CA . ARG A 1 99 ? 6.784 6.943 -3.229 1.00 97.94 99 ARG A CA 1
ATOM 795 C C . ARG A 1 99 ? 8.030 6.544 -4.015 1.00 97.94 99 ARG A C 1
ATOM 797 O O . ARG A 1 99 ? 8.097 6.883 -5.190 1.00 97.94 99 ARG A O 1
ATOM 804 N N . LEU A 1 100 ? 8.961 5.820 -3.391 1.00 96.94 100 LEU A N 1
ATOM 805 C CA . LEU A 1 100 ? 10.197 5.374 -4.037 1.00 96.94 100 LEU A CA 1
ATOM 806 C C . LEU A 1 100 ? 9.908 4.571 -5.306 1.00 96.94 100 LEU A C 1
ATOM 808 O O . LEU A 1 100 ? 10.366 4.953 -6.380 1.00 96.94 100 LEU A O 1
ATOM 812 N N . LEU A 1 101 ? 9.065 3.538 -5.209 1.00 96.38 101 LEU A N 1
ATOM 813 C CA . LEU A 1 101 ? 8.719 2.729 -6.378 1.00 96.38 101 LEU A CA 1
ATOM 814 C C . LEU A 1 101 ? 8.005 3.558 -7.456 1.00 96.38 101 LEU A C 1
ATOM 816 O O . LEU A 1 101 ? 8.272 3.401 -8.643 1.00 96.38 101 LEU A O 1
ATOM 820 N N . LEU A 1 102 ? 7.102 4.466 -7.069 1.00 96.31 102 LEU A N 1
ATOM 821 C CA . LEU A 1 102 ? 6.409 5.318 -8.037 1.00 96.31 102 LEU A CA 1
ATOM 822 C C . LEU A 1 102 ? 7.386 6.221 -8.804 1.00 96.31 102 LEU A C 1
ATOM 824 O O . LEU A 1 102 ? 7.215 6.430 -10.006 1.00 96.31 102 LEU A O 1
ATOM 828 N N . ASP A 1 103 ? 8.390 6.761 -8.120 1.00 95.25 103 ASP A N 1
ATOM 829 C CA . ASP A 1 103 ? 9.401 7.617 -8.731 1.00 95.25 103 ASP A CA 1
ATOM 830 C C . ASP A 1 103 ? 10.312 6.808 -9.671 1.00 95.25 103 ASP A C 1
ATOM 832 O O . ASP A 1 103 ? 10.525 7.234 -10.808 1.00 95.25 103 ASP A O 1
ATOM 836 N N . GLU A 1 104 ? 10.747 5.608 -9.270 1.00 93.62 104 GLU A N 1
ATOM 837 C CA . GLU A 1 104 ? 11.491 4.664 -10.124 1.00 93.62 104 GLU A CA 1
ATOM 838 C C . GLU A 1 104 ? 10.723 4.344 -11.415 1.00 93.62 104 GLU A C 1
ATOM 840 O O . GLU A 1 104 ? 11.239 4.506 -12.524 1.00 93.62 104 GLU A O 1
ATOM 845 N N . MET A 1 105 ? 9.439 4.005 -11.292 1.00 90.94 105 MET A N 1
ATOM 846 C CA . MET A 1 105 ? 8.583 3.689 -12.438 1.00 90.94 105 MET A CA 1
ATOM 847 C C . MET A 1 105 ? 8.334 4.878 -13.374 1.00 90.94 105 MET A C 1
ATOM 849 O O . MET A 1 105 ? 8.019 4.681 -14.550 1.00 90.94 105 MET A O 1
ATOM 853 N N . ASN A 1 106 ? 8.427 6.112 -12.876 1.00 88.31 106 ASN A N 1
ATOM 854 C CA . ASN A 1 106 ? 8.302 7.318 -13.695 1.00 88.31 106 ASN A CA 1
ATOM 855 C C . ASN A 1 106 ? 9.615 7.687 -14.395 1.00 88.31 106 ASN A C 1
ATOM 857 O O . ASN A 1 106 ? 9.572 8.314 -15.455 1.00 88.31 106 ASN A O 1
ATOM 861 N N . ILE A 1 107 ? 10.763 7.313 -13.823 1.00 80.56 107 ILE A N 1
ATOM 862 C CA . ILE A 1 107 ? 12.079 7.490 -14.446 1.00 80.56 107 ILE A CA 1
ATOM 863 C C . ILE A 1 107 ? 12.214 6.561 -15.657 1.00 80.56 107 ILE A C 1
ATOM 865 O O . ILE A 1 107 ? 12.623 7.026 -16.713 1.00 80.56 107 ILE A O 1
ATOM 869 N N . GLU A 1 108 ? 11.778 5.302 -15.554 1.00 65.88 108 GLU A N 1
ATOM 870 C CA . GLU A 1 108 ? 11.805 4.328 -16.664 1.00 65.88 108 GLU A CA 1
ATOM 871 C C . GLU A 1 108 ? 10.927 4.704 -17.873 1.00 65.88 108 GLU A C 1
ATOM 873 O O . GLU A 1 108 ? 11.051 4.110 -18.942 1.00 65.88 108 GLU A O 1
ATOM 878 N N . ARG A 1 109 ? 10.001 5.658 -17.711 1.00 60.47 109 ARG A N 1
ATOM 879 C CA . ARG A 1 109 ? 9.101 6.131 -18.779 1.00 60.47 109 ARG A CA 1
ATOM 880 C C . ARG A 1 109 ? 9.676 7.293 -19.599 1.00 60.47 109 ARG A C 1
ATOM 882 O O . ARG A 1 109 ? 9.003 7.735 -20.532 1.00 60.47 109 ARG A O 1
ATOM 889 N N . ARG A 1 110 ? 10.838 7.833 -19.218 1.00 51.91 110 ARG A N 1
ATOM 890 C CA . ARG A 1 110 ? 11.517 8.950 -19.896 1.00 51.91 110 ARG A CA 1
ATOM 891 C C . ARG A 1 110 ? 12.606 8.445 -20.828 1.00 51.91 110 ARG A C 1
ATOM 893 O O . ARG A 1 110 ? 12.740 9.063 -21.905 1.00 51.91 110 ARG A O 1
#

pLDDT: mean 88.74, std 16.07, range [34.88, 98.38]

Radius of gyration: 16.74 Å; chains: 1; bounding box: 30×43×48 Å